Protein AF-A0A533WJD7-F1 (afdb_monomer_lite)

Radius of gyration: 11.19 Å; chains: 1; bounding box: 27×20×20 Å

Foldseek 3Di:
DDLVVQWDDPDPDTDGNFDADPVVDDSFGWDDDPVDTHGPVPD

pLDDT: mean 77.94, std 5.55, range [58.56, 85.0]

Sequence (43 aa):
MQVWKLYKLEGDKVTRLRRECPRCGRGYFMAEHKNRLSCGNCG

Structure (mmCIF, N/CA/C/O backbone):
data_AF-A0A533WJD7-F1
#
_entry.id   AF-A0A533WJD7-F1
#
loop_
_atom_site.group_PDB
_atom_site.id
_atom_site.type_symbol
_atom_site.label_atom_id
_atom_site.label_alt_id
_atom_site.label_comp_id
_atom_site.label_asym_id
_atom_site.label_entity_id
_atom_site.label_seq_id
_atom_site.pdbx_PDB_ins_code
_atom_site.Cartn_x
_atom_site.Cartn_y
_atom_site.Cartn_z
_atom_site.occupancy
_atom_site.B_iso_or_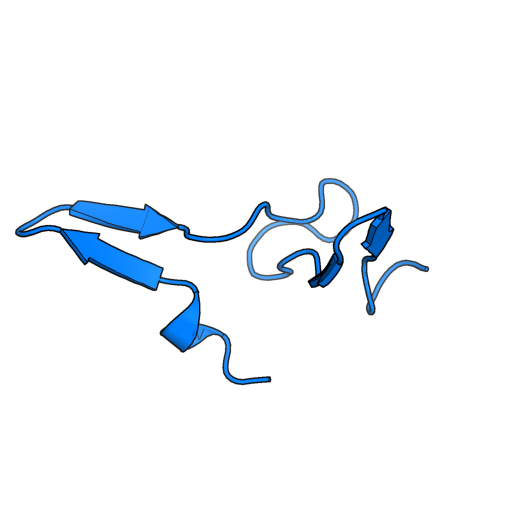equiv
_atom_site.auth_seq_id
_atom_site.auth_comp_id
_atom_site.auth_asym_id
_atom_site.auth_atom_id
_atom_site.pdbx_PDB_model_num
ATOM 1 N N . MET A 1 1 ? 8.758 -1.690 7.902 1.00 58.56 1 MET A N 1
ATOM 2 C CA . MET A 1 1 ? 7.753 -0.671 7.516 1.00 58.56 1 MET A CA 1
ATOM 3 C C . MET A 1 1 ? 6.423 -1.081 8.140 1.00 58.56 1 MET A C 1
ATOM 5 O O . MET A 1 1 ? 6.012 -2.211 7.930 1.00 58.56 1 MET A O 1
ATOM 9 N N . GLN A 1 2 ? 5.811 -0.246 8.984 1.00 69.31 2 GLN A N 1
ATOM 10 C CA . GLN A 1 2 ? 4.594 -0.612 9.728 1.00 69.31 2 GLN A CA 1
ATOM 11 C C . GLN A 1 2 ? 3.355 -0.475 8.833 1.00 69.31 2 GLN A C 1
ATOM 13 O O . GLN A 1 2 ? 3.049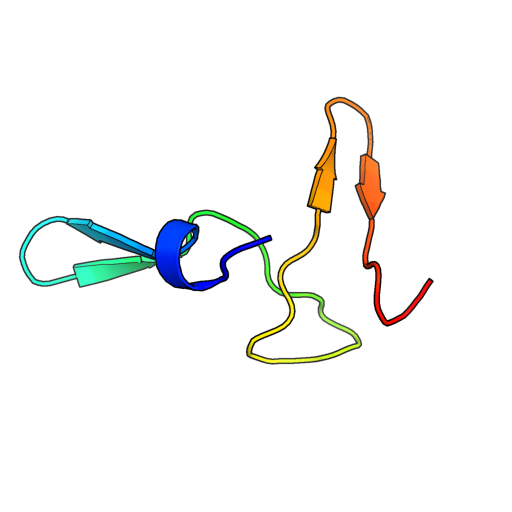 0.622 8.370 1.00 69.31 2 GLN A O 1
ATOM 18 N N . VAL A 1 3 ? 2.660 -1.586 8.587 1.00 67.12 3 VAL A N 1
ATOM 19 C CA . VAL A 1 3 ? 1.567 -1.696 7.605 1.00 67.12 3 VAL A CA 1
ATOM 20 C C . VAL A 1 3 ? 0.331 -0.882 8.009 1.00 67.12 3 VAL A C 1
ATOM 22 O O . VAL A 1 3 ? -0.339 -0.313 7.153 1.00 67.12 3 VAL A O 1
ATOM 25 N N . TRP A 1 4 ? 0.072 -0.728 9.311 1.00 74.00 4 TRP A N 1
ATOM 26 C CA . TRP A 1 4 ? -1.054 0.063 9.826 1.00 74.00 4 TRP A CA 1
ATOM 27 C C . TRP A 1 4 ? -0.979 1.552 9.464 1.00 74.00 4 TRP A C 1
ATOM 29 O O . TRP A 1 4 ? -2.010 2.198 9.342 1.00 74.00 4 TRP A O 1
ATOM 39 N N . LYS A 1 5 ? 0.221 2.098 9.220 1.00 74.06 5 LYS A N 1
ATOM 40 C CA . LYS A 1 5 ? 0.400 3.498 8.791 1.00 74.06 5 LYS A CA 1
ATOM 41 C C . LYS A 1 5 ? -0.108 3.760 7.369 1.00 74.06 5 LYS A C 1
ATOM 43 O O . LYS A 1 5 ? -0.205 4.911 6.964 1.00 74.06 5 LYS A O 1
ATOM 48 N N . LEU A 1 6 ? -0.384 2.704 6.602 1.00 75.75 6 LEU A N 1
ATOM 49 C CA . LEU A 1 6 ? -0.911 2.777 5.237 1.00 75.75 6 LEU A CA 1
ATOM 50 C C . LEU A 1 6 ? -2.441 2.750 5.197 1.00 75.75 6 LEU A C 1
ATOM 52 O O . LEU A 1 6 ? -3.028 2.803 4.117 1.00 75.75 6 LEU A O 1
ATOM 56 N N . TYR A 1 7 ? -3.080 2.694 6.361 1.00 78.94 7 TYR A N 1
ATOM 57 C CA . TYR A 1 7 ? -4.514 2.837 6.511 1.00 78.94 7 TYR A CA 1
ATOM 58 C C . TYR A 1 7 ? -4.789 4.197 7.138 1.00 78.94 7 TYR A C 1
ATOM 60 O O . TYR A 1 7 ? -4.309 4.500 8.230 1.00 78.94 7 TYR A O 1
ATOM 68 N N . LYS A 1 8 ? -5.534 5.030 6.420 1.00 80.31 8 LYS A N 1
ATOM 69 C CA . LYS A 1 8 ? -6.056 6.291 6.926 1.00 80.31 8 LYS A CA 1
ATOM 70 C C . LYS A 1 8 ? -7.509 6.069 7.330 1.00 80.31 8 LYS A C 1
ATOM 72 O O . LYS A 1 8 ? -8.261 5.391 6.635 1.00 80.31 8 LYS A O 1
ATOM 77 N N . LEU A 1 9 ? -7.881 6.614 8.478 1.00 82.56 9 LEU A N 1
ATOM 78 C CA . LEU A 1 9 ? -9.261 6.654 8.938 1.00 82.56 9 LEU A CA 1
ATOM 79 C C . LEU A 1 9 ? -9.807 8.033 8.576 1.00 82.56 9 LEU A C 1
ATOM 81 O O . LEU A 1 9 ? -9.354 9.040 9.117 1.00 82.56 9 LEU A O 1
ATOM 85 N N . GLU A 1 10 ? -10.724 8.086 7.618 1.00 81.69 10 GLU A N 1
ATOM 86 C CA . GLU A 1 10 ? -11.490 9.290 7.302 1.00 81.69 10 GLU A CA 1
ATOM 87 C C . GLU A 1 10 ? -12.908 9.089 7.834 1.00 81.69 10 GLU A C 1
ATOM 89 O O . GLU A 1 10 ? -13.774 8.528 7.161 1.00 81.69 10 GLU A O 1
ATOM 94 N N . GLY A 1 11 ? -13.106 9.486 9.096 1.00 82.25 11 GLY A N 1
ATOM 95 C CA . GLY A 1 11 ? -14.342 9.232 9.838 1.00 82.25 11 GLY A CA 1
ATOM 96 C C . GLY A 1 11 ? -14.611 7.732 9.957 1.00 82.25 11 GLY A C 1
ATOM 97 O O . GLY A 1 11 ? -13.780 6.993 10.482 1.00 82.25 11 GLY A O 1
ATOM 98 N N . ASP A 1 12 ? -15.737 7.287 9.402 1.00 84.00 12 ASP A N 1
ATOM 99 C CA . ASP A 1 12 ? -16.169 5.882 9.392 1.00 84.00 12 ASP A CA 1
ATOM 100 C C . ASP A 1 12 ? -15.572 5.042 8.250 1.00 84.00 12 ASP A C 1
ATOM 102 O O . ASP A 1 12 ? -15.860 3.849 8.129 1.00 84.00 12 ASP A O 1
ATOM 106 N N . LYS A 1 13 ? -14.754 5.637 7.370 1.00 75.69 13 LYS A N 1
ATOM 107 C CA . LYS A 1 13 ? -14.181 4.935 6.215 1.00 75.69 13 LYS A CA 1
ATOM 108 C C . LYS A 1 13 ? -12.685 4.717 6.379 1.00 75.69 13 LYS A C 1
ATOM 110 O O . LYS A 1 13 ? -11.897 5.646 6.542 1.00 75.69 13 LYS A O 1
ATOM 115 N N . VAL A 1 14 ? -12.286 3.455 6.249 1.00 80.25 14 VAL A N 1
ATOM 116 C CA . VAL A 1 14 ? -10.883 3.056 6.134 1.00 80.25 14 VAL A CA 1
ATOM 117 C C . VAL A 1 14 ? -10.440 3.260 4.685 1.00 80.25 14 VAL A C 1
ATOM 119 O O . VAL A 1 14 ? -10.798 2.479 3.800 1.00 80.25 14 VAL A O 1
ATOM 122 N N . THR A 1 15 ? -9.647 4.299 4.433 1.00 78.12 15 THR A N 1
ATOM 123 C CA . THR A 1 15 ? -9.010 4.550 3.138 1.00 78.12 15 THR A CA 1
ATOM 124 C C . THR A 1 15 ? -7.589 3.989 3.126 1.00 78.12 15 THR A C 1
ATOM 126 O O . THR A 1 15 ? -6.799 4.156 4.055 1.00 78.12 15 THR A O 1
ATOM 129 N N . ARG A 1 16 ? -7.249 3.252 2.065 1.00 81.06 16 ARG A N 1
ATOM 130 C CA . ARG A 1 16 ? -5.907 2.683 1.876 1.00 81.06 16 ARG A CA 1
ATOM 131 C C . ARG A 1 16 ? -5.041 3.717 1.162 1.00 81.06 16 ARG A C 1
ATOM 133 O O . ARG A 1 16 ? -5.390 4.149 0.070 1.00 81.06 16 ARG A O 1
ATOM 140 N N . LEU A 1 17 ? -3.919 4.095 1.768 1.00 76.62 17 LEU A N 1
ATOM 141 C CA . LEU A 1 17 ? -3.013 5.130 1.256 1.00 76.62 17 LEU A CA 1
ATOM 142 C C . LEU A 1 17 ? -2.127 4.648 0.103 1.00 76.62 17 LEU A C 1
ATOM 144 O O . LEU A 1 17 ? -1.665 5.464 -0.684 1.00 76.62 17 LEU A O 1
ATOM 148 N N . ARG A 1 18 ? -1.850 3.343 0.012 1.00 77.31 18 ARG A N 1
ATOM 149 C CA . ARG A 1 18 ? -0.985 2.764 -1.027 1.00 77.31 18 ARG A CA 1
ATOM 150 C C . ARG A 1 18 ? -1.683 1.640 -1.770 1.00 77.31 18 ARG A C 1
ATOM 152 O O . ARG A 1 18 ? -2.524 0.940 -1.204 1.00 77.31 18 ARG A O 1
ATOM 159 N N . ARG A 1 19 ? -1.285 1.443 -3.029 1.00 78.50 19 ARG A N 1
ATOM 160 C CA . ARG A 1 19 ? -1.741 0.312 -3.843 1.00 78.50 19 ARG A CA 1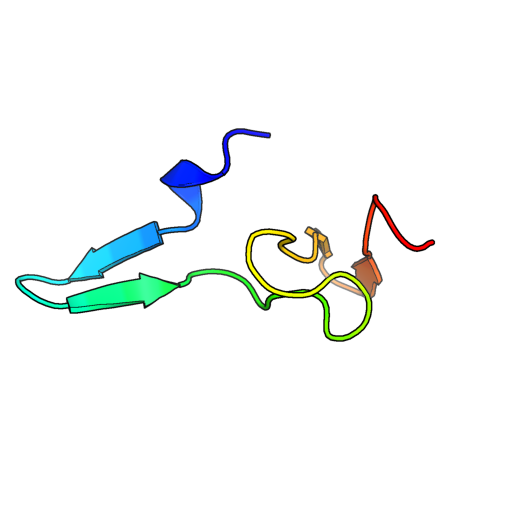
ATOM 161 C C . ARG A 1 19 ? -1.257 -1.007 -3.256 1.00 78.50 19 ARG A C 1
ATOM 163 O O . ARG A 1 19 ? -0.111 -1.125 -2.819 1.00 78.50 19 ARG A O 1
ATOM 170 N N . GLU A 1 20 ? -2.136 -1.996 -3.284 1.00 80.69 20 GLU A N 1
ATOM 171 C CA . GLU A 1 20 ? -1.767 -3.384 -3.041 1.00 80.69 20 GLU A CA 1
ATOM 172 C C . GLU A 1 20 ? -1.081 -3.978 -4.275 1.00 80.69 20 GLU A C 1
ATOM 174 O O . GLU A 1 20 ? -1.315 -3.552 -5.408 1.00 80.69 20 GLU A O 1
ATOM 179 N N . CYS A 1 21 ? -0.1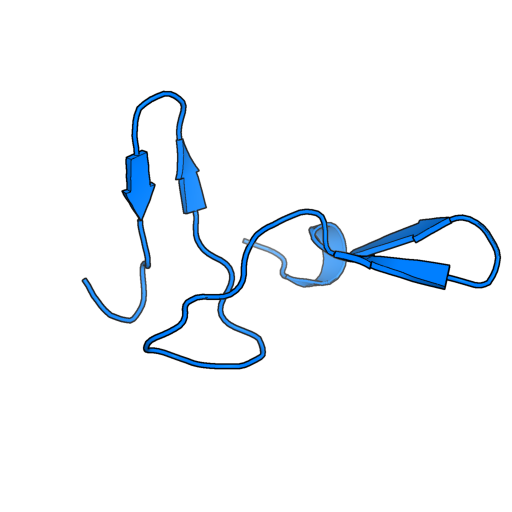94 -4.942 -4.058 1.00 80.25 21 CYS A N 1
ATOM 180 C CA . CYS A 1 21 ? 0.470 -5.629 -5.147 1.00 80.25 21 CYS A CA 1
ATOM 181 C C . CYS A 1 21 ? -0.505 -6.615 -5.813 1.00 80.25 21 CYS A C 1
ATOM 183 O O . CYS A 1 21 ? -0.968 -7.539 -5.138 1.00 80.25 21 CYS A O 1
ATOM 185 N N . PRO A 1 22 ? -0.744 -6.518 -7.136 1.00 79.44 22 PRO A N 1
ATOM 186 C CA . PRO A 1 22 ? -1.641 -7.437 -7.837 1.00 79.44 22 PRO A CA 1
ATOM 187 C C . PRO A 1 22 ? -1.132 -8.886 -7.844 1.00 79.44 22 PRO A C 1
ATOM 189 O O . PRO A 1 22 ? -1.926 -9.806 -7.993 1.00 79.44 22 PRO A O 1
ATOM 192 N N . ARG A 1 23 ? 0.181 -9.102 -7.668 1.00 81.69 23 ARG A N 1
ATOM 193 C CA . ARG A 1 23 ? 0.802 -10.437 -7.647 1.00 81.69 23 ARG A CA 1
ATOM 194 C C . ARG A 1 23 ? 0.814 -11.087 -6.260 1.00 81.69 23 ARG A C 1
ATOM 196 O O . ARG A 1 23 ? 0.655 -12.295 -6.165 1.00 81.69 23 ARG A O 1
ATOM 203 N N . CYS A 1 24 ? 1.012 -10.314 -5.190 1.00 81.06 24 CYS A N 1
ATOM 204 C CA . CYS A 1 24 ? 1.079 -10.856 -3.822 1.00 81.06 24 CYS A CA 1
ATOM 205 C C . CYS A 1 24 ? -0.267 -10.861 -3.095 1.00 81.06 24 CYS A C 1
ATOM 207 O O . CYS A 1 24 ? -0.410 -11.550 -2.090 1.00 81.06 24 CYS A O 1
ATOM 209 N N . GLY A 1 25 ? -1.239 -10.088 -3.576 1.00 75.81 25 GLY A N 1
ATOM 210 C CA . GLY A 1 25 ? -2.562 -10.013 -2.976 1.00 75.81 25 GLY A CA 1
ATOM 211 C C . GLY A 1 25 ? -2.636 -9.128 -1.728 1.00 75.81 25 GLY A C 1
ATOM 212 O O . GLY A 1 25 ? -1.772 -8.289 -1.450 1.00 75.81 25 GLY A O 1
ATOM 213 N N . ARG A 1 26 ? -3.739 -9.299 -0.994 1.00 74.50 26 ARG A N 1
ATOM 214 C CA . ARG A 1 26 ? -4.161 -8.406 0.093 1.00 74.50 26 ARG A CA 1
ATOM 215 C C . ARG A 1 26 ? -3.149 -8.400 1.238 1.00 74.50 26 ARG A C 1
ATOM 217 O O . ARG A 1 26 ? -2.732 -9.447 1.717 1.00 74.50 26 ARG A O 1
ATOM 224 N N . GLY A 1 27 ? -2.795 -7.204 1.704 1.00 74.56 27 GLY A N 1
ATOM 225 C CA . GLY A 1 27 ? -1.828 -6.999 2.790 1.00 74.56 27 GLY A CA 1
ATOM 226 C C . GLY A 1 27 ? -0.408 -6.676 2.317 1.00 74.56 27 GLY A C 1
ATOM 227 O O . GLY A 1 27 ? 0.374 -6.132 3.096 1.00 74.56 27 GLY A O 1
ATOM 228 N N . TYR A 1 28 ? -0.097 -6.903 1.036 1.00 78.19 28 TYR A N 1
ATOM 229 C CA . TYR A 1 28 ? 1.165 -6.481 0.433 1.00 78.19 28 TYR A CA 1
ATOM 230 C C . TYR A 1 28 ? 1.014 -5.138 -0.261 1.00 78.19 28 TYR A C 1
ATOM 232 O O . TYR A 1 28 ? 0.486 -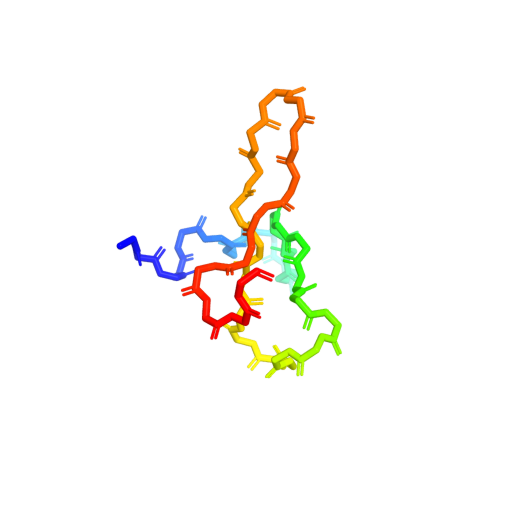5.045 -1.365 1.00 78.19 28 TYR A O 1
ATOM 240 N N . PHE A 1 29 ? 1.521 -4.090 0.375 1.00 81.50 29 PHE A N 1
ATOM 241 C CA . PHE A 1 29 ? 1.539 -2.753 -0.203 1.00 81.50 29 PHE A CA 1
ATOM 242 C C . PHE A 1 29 ? 2.769 -2.549 -1.078 1.00 81.50 29 PHE A C 1
ATOM 244 O O . PHE A 1 29 ? 3.886 -2.896 -0.690 1.00 81.50 29 PHE A O 1
ATOM 251 N N . MET A 1 30 ? 2.567 -1.949 -2.248 1.00 82.31 30 MET A N 1
ATOM 252 C CA . MET A 1 30 ? 3.672 -1.531 -3.101 1.00 82.31 30 MET A CA 1
ATOM 253 C C . MET A 1 30 ? 4.398 -0.346 -2.458 1.00 82.31 30 MET A C 1
ATOM 255 O O . MET A 1 30 ? 3.780 0.568 -1.904 1.00 82.31 30 MET A O 1
ATOM 259 N N . ALA A 1 31 ? 5.727 -0.363 -2.521 1.00 82.56 31 ALA A N 1
ATOM 260 C CA . ALA A 1 31 ? 6.552 0.773 -2.161 1.00 82.56 31 ALA A CA 1
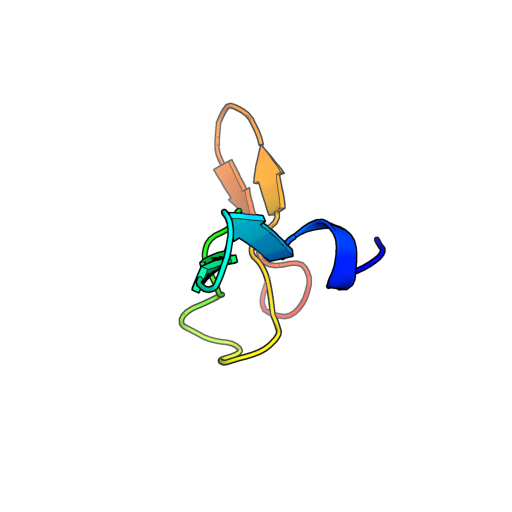ATOM 261 C C . ALA A 1 31 ? 6.493 1.792 -3.298 1.00 82.56 31 ALA A C 1
ATOM 263 O O . ALA A 1 31 ? 6.915 1.518 -4.422 1.00 82.56 31 ALA A O 1
ATOM 264 N N . GLU A 1 32 ? 5.943 2.960 -2.997 1.00 82.25 32 GLU A N 1
ATOM 265 C CA . GLU A 1 32 ? 5.828 4.059 -3.943 1.00 82.25 32 GLU A CA 1
ATOM 266 C C . GLU A 1 32 ? 7.057 4.961 -3.822 1.00 82.25 32 GLU A C 1
ATOM 268 O O . GLU A 1 32 ? 7.295 5.597 -2.793 1.00 82.25 32 GLU A O 1
ATOM 273 N N . HIS A 1 33 ? 7.872 4.963 -4.871 1.00 82.50 33 HIS A N 1
ATOM 274 C CA . HIS A 1 33 ? 8.983 5.885 -5.066 1.00 82.50 33 HIS A CA 1
ATOM 275 C C . HIS A 1 33 ? 8.613 6.866 -6.186 1.00 82.50 33 HIS A C 1
ATOM 277 O O . HIS A 1 33 ? 7.769 6.557 -7.023 1.00 82.50 33 HIS A O 1
ATOM 283 N N . LYS A 1 34 ? 9.279 8.027 -6.261 1.00 81.69 34 LYS A N 1
ATOM 284 C CA . LYS A 1 34 ? 8.970 9.082 -7.253 1.00 81.69 34 LYS A CA 1
ATOM 285 C C . LYS A 1 34 ? 8.898 8.604 -8.711 1.00 81.69 34 LYS A C 1
ATOM 287 O O . LYS A 1 34 ? 8.216 9.229 -9.509 1.00 81.69 34 LYS A O 1
ATOM 292 N N . ASN A 1 35 ? 9.618 7.543 -9.063 1.00 85.00 35 ASN A N 1
ATOM 293 C CA . ASN A 1 35 ? 9.741 7.041 -10.431 1.00 85.00 35 ASN A CA 1
ATOM 294 C C . ASN A 1 35 ? 9.350 5.565 -10.598 1.00 85.00 35 ASN A C 1
ATOM 296 O O . ASN A 1 35 ? 9.435 5.051 -11.710 1.00 85.00 35 ASN A O 1
ATOM 300 N N . ARG A 1 36 ? 8.980 4.857 -9.522 1.00 82.81 36 ARG A N 1
ATOM 301 C CA . ARG A 1 36 ? 8.655 3.425 -9.595 1.00 82.81 36 ARG A CA 1
ATOM 302 C C . ARG A 1 36 ? 7.768 2.958 -8.451 1.00 82.81 36 ARG A C 1
ATOM 304 O O . ARG A 1 36 ? 7.857 3.451 -7.329 1.00 82.81 36 ARG A O 1
ATOM 311 N N . LEU A 1 37 ? 6.989 1.924 -8.737 1.00 82.94 37 LEU A N 1
ATOM 312 C CA . LEU A 1 37 ? 6.270 1.128 -7.751 1.00 82.94 37 LEU A CA 1
ATOM 313 C C . LEU A 1 37 ? 6.992 -0.212 -7.628 1.00 82.94 37 LEU A C 1
ATOM 315 O O . LEU A 1 37 ? 7.041 -0.973 -8.591 1.00 82.94 37 LEU A O 1
ATOM 319 N N . SER A 1 38 ? 7.567 -0.496 -6.464 1.00 78.00 38 SER A N 1
ATOM 320 C CA . SER A 1 38 ? 8.330 -1.728 -6.234 1.00 78.00 38 SER A CA 1
ATOM 321 C C . SER A 1 38 ? 7.653 -2.600 -5.184 1.00 78.00 38 SER A C 1
ATOM 323 O O . SER A 1 38 ? 7.194 -2.121 -4.147 1.00 78.00 38 SER A O 1
ATOM 325 N N . CYS A 1 39 ? 7.587 -3.899 -5.451 1.00 81.19 39 CYS A N 1
ATOM 326 C CA . CYS A 1 39 ? 7.013 -4.893 -4.556 1.00 81.19 39 CYS A CA 1
ATOM 327 C C . CYS A 1 39 ? 8.152 -5.669 -3.894 1.00 81.19 39 CYS A C 1
ATOM 329 O O . CYS A 1 39 ? 8.739 -6.548 -4.511 1.00 81.19 39 CYS A O 1
ATOM 331 N N . GLY A 1 40 ? 8.448 -5.384 -2.623 1.00 74.88 40 GLY A N 1
ATOM 332 C CA . GLY A 1 40 ? 9.550 -6.049 -1.909 1.00 74.88 40 GLY A CA 1
ATOM 333 C C . GLY A 1 40 ? 9.390 -7.567 -1.733 1.00 74.88 40 GLY A C 1
ATOM 334 O O . GLY A 1 40 ? 10.342 -8.224 -1.340 1.00 74.88 40 GLY A O 1
ATOM 335 N N . ASN A 1 41 ? 8.204 -8.118 -2.011 1.00 75.88 41 ASN A N 1
ATOM 336 C CA . ASN A 1 41 ? 7.904 -9.545 -1.871 1.00 75.88 41 ASN A CA 1
ATOM 337 C C . ASN A 1 41 ? 7.940 -10.322 -3.195 1.00 75.88 41 ASN A C 1
ATOM 339 O O . ASN A 1 41 ? 8.188 -11.519 -3.186 1.00 75.88 41 ASN A O 1
ATOM 343 N N . CYS A 1 42 ? 7.663 -9.667 -4.323 1.00 74.75 42 CYS A N 1
ATOM 344 C CA . CYS A 1 42 ? 7.532 -10.327 -5.624 1.00 74.75 42 CYS A CA 1
ATOM 345 C C . CYS A 1 42 ? 8.606 -9.956 -6.646 1.00 74.75 42 CYS A C 1
ATOM 347 O O . CYS A 1 42 ? 8.572 -10.512 -7.743 1.00 74.75 42 CYS A O 1
ATOM 349 N N . GLY A 1 43 ? 9.539 -9.064 -6.290 1.00 60.78 43 GLY A N 1
ATOM 350 C CA . GLY A 1 43 ? 10.541 -8.540 -7.221 1.00 60.78 43 GLY A CA 1
ATOM 351 C C . GLY A 1 43 ? 9.934 -7.500 -8.149 1.00 60.78 43 GLY A C 1
ATOM 352 O O . GLY A 1 43 ? 9.137 -7.875 -9.047 1.00 60.78 43 GLY A O 1
#

Secondary structure (DSSP, 8-state):
--GGGGEEEETTEEEESSPBPTTT-TT-B-EEETTEEE-TTT-